Protein AF-A0A9E2UL27-F1 (afdb_monomer)

Radius of gyration: 17.45 Å; Cα contacts (8 Å, |Δi|>4): 241; chains: 1; bounding box: 34×28×67 Å

Nearest PDB structures (foldseek):
  6m5a-assembly1_A  TM=4.198E-01  e=3.989E-01  Bifidobacterium longum
  1z5h-assembly1_A  TM=3.118E-01  e=9.901E-01  Thermoplasma acidophilum
  4y5v-assembly2_I-2  TM=4.777E-01  e=7.162E+00  Homo sapiens
  6yg8-assembly1_A  TM=3.171E-01  e=3.044E+00  Escherichia coli

pLDDT: mean 84.16, std 16.77, range [40.41, 98.0]

Foldseek 3Di:
DDDDPDDDPCQDFQADWFWFKWKAFPDPGDIDRPDIHHNRQKDKDWDWDAFGKMWIDTHDDPVDDDAPAKDKWKDKQNHTFAADPVRIRMDGDHHDGGIITIMMGMTHGDPPDPD

Sequence (115 aa):
MLLSAATPALAQNNPIPNIDILLQKPPGGSALVVGETGRDGWFRDPIPVEAGEYQVAAACPPRRQCPAFRMAEVLVNGRVIGPDARGRFVFLVGSGIGQVRLEARVLSQPVSIPR

Secondary structure (DSSP, 8-state):
-------------EE--SPEEEEE-TTTPPPEEEEE--TTSEEEEEEEE-SEEEEEEEE--TTS---SSEEEEEEETTEEE-B-TTS-EEEEE-SS-EEEEEEEEEEEPP-----

Mean predicted aligned error: 8.28 Å

Structure (mmCIF, N/CA/C/O backbone):
dat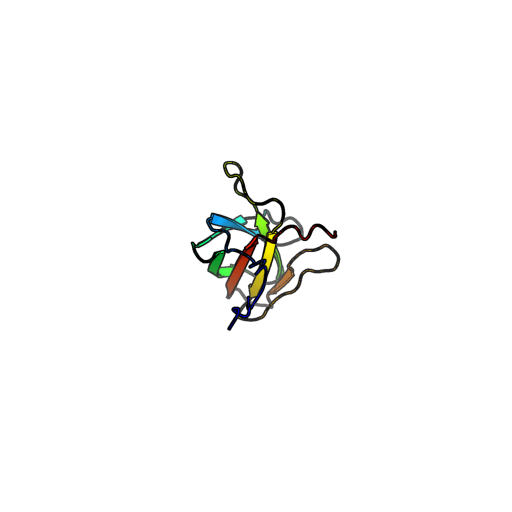a_AF-A0A9E2UL27-F1
#
_entry.id   AF-A0A9E2UL27-F1
#
loop_
_atom_site.group_PDB
_atom_site.id
_atom_site.type_symbol
_atom_site.label_atom_id
_atom_site.label_alt_id
_atom_site.label_comp_id
_atom_site.label_asym_id
_atom_site.label_entity_id
_atom_site.label_seq_id
_atom_site.pdbx_PDB_ins_code
_atom_site.Cartn_x
_atom_site.Cartn_y
_atom_site.Cartn_z
_atom_site.occupancy
_atom_site.B_iso_or_equiv
_atom_site.auth_seq_id
_atom_site.auth_comp_id
_atom_site.auth_asym_id
_atom_site.auth_atom_id
_atom_site.pdbx_PDB_model_num
ATOM 1 N N . MET A 1 1 ? -1.605 -3.386 -54.239 1.00 43.81 1 MET A N 1
ATOM 2 C CA . MET A 1 1 ? -1.713 -3.784 -52.821 1.00 43.81 1 MET A CA 1
ATOM 3 C C . MET A 1 1 ? -0.438 -3.352 -52.126 1.00 43.81 1 MET A C 1
ATOM 5 O O . MET A 1 1 ? 0.597 -3.941 -52.392 1.00 43.81 1 MET A O 1
ATOM 9 N N . LEU A 1 2 ? -0.479 -2.301 -51.313 1.00 42.97 2 LEU A N 1
ATOM 10 C CA . LEU A 1 2 ? 0.625 -1.936 -50.424 1.00 42.97 2 LEU A CA 1
ATOM 11 C C . LEU A 1 2 ? 0.022 -1.793 -49.030 1.00 42.97 2 LEU A C 1
ATOM 13 O O . LEU A 1 2 ? -0.986 -1.113 -48.856 1.00 42.97 2 LEU A O 1
ATOM 17 N N . LEU A 1 3 ? 0.572 -2.578 -48.107 1.00 40.41 3 LEU A N 1
ATOM 18 C CA . LEU A 1 3 ? 0.031 -2.871 -46.788 1.00 40.41 3 LEU A CA 1
ATOM 19 C C . LEU A 1 3 ? -0.228 -1.597 -45.977 1.00 40.41 3 LEU A C 1
ATOM 21 O O . LEU A 1 3 ? 0.674 -0.788 -45.767 1.00 40.41 3 LEU A O 1
ATOM 25 N N . SER A 1 4 ? -1.454 -1.471 -45.465 1.00 41.31 4 SER A N 1
ATOM 26 C CA . SER A 1 4 ? -1.773 -0.609 -44.331 1.00 41.31 4 SER A CA 1
ATOM 27 C C . SER A 1 4 ? -0.877 -0.987 -43.151 1.00 41.31 4 SER A C 1
ATOM 29 O O . SER A 1 4 ? -1.081 -2.024 -42.522 1.00 41.31 4 SER A O 1
ATOM 31 N N . ALA A 1 5 ? 0.100 -0.142 -42.826 1.00 47.78 5 ALA A N 1
ATOM 32 C CA . ALA A 1 5 ? 0.776 -0.187 -41.536 1.00 47.78 5 ALA A CA 1
ATOM 33 C C . ALA A 1 5 ? -0.196 0.349 -40.475 1.00 47.78 5 ALA A C 1
ATOM 35 O O . ALA A 1 5 ? -0.212 1.535 -40.147 1.00 47.78 5 ALA A O 1
ATOM 36 N N . ALA A 1 6 ? -1.080 -0.523 -40.000 1.00 43.16 6 ALA A N 1
ATOM 37 C CA . ALA A 1 6 ? -1.960 -0.210 -38.896 1.00 43.16 6 ALA A CA 1
ATOM 38 C C . ALA A 1 6 ? -1.176 -0.267 -37.570 1.00 43.16 6 ALA A C 1
ATOM 40 O O . ALA A 1 6 ? -0.839 -1.343 -37.084 1.00 43.16 6 ALA A O 1
ATOM 41 N N . THR A 1 7 ? -1.089 0.904 -36.928 1.00 48.31 7 THR A N 1
ATOM 42 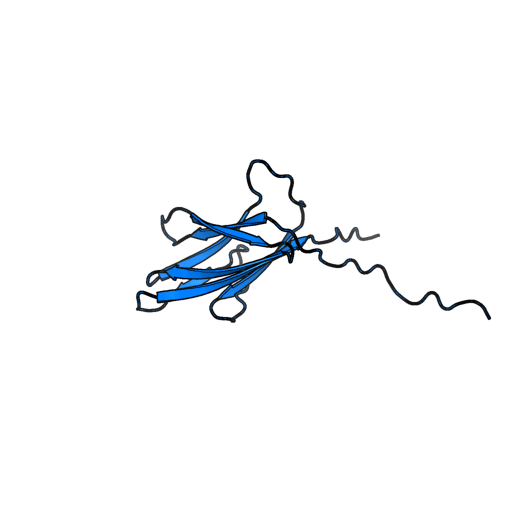C CA . THR A 1 7 ? -1.233 1.133 -35.470 1.00 48.31 7 THR A CA 1
ATOM 43 C C . THR A 1 7 ? -0.029 0.931 -34.527 1.00 48.31 7 THR A C 1
ATOM 45 O O . THR A 1 7 ? 0.953 0.289 -34.879 1.00 48.31 7 THR A O 1
ATOM 48 N N . PRO A 1 8 ? -0.034 1.629 -33.369 1.00 46.59 8 PRO A N 1
ATOM 49 C CA . PRO A 1 8 ? 0.852 2.750 -33.074 1.00 46.59 8 PRO A CA 1
ATOM 50 C C . PRO A 1 8 ? 1.938 2.355 -32.065 1.00 46.59 8 PRO A C 1
ATOM 52 O O . PRO A 1 8 ? 1.950 1.242 -31.543 1.00 46.59 8 PRO A O 1
ATOM 55 N N . ALA A 1 9 ? 2.820 3.294 -31.721 1.00 42.84 9 ALA A N 1
ATOM 56 C CA . ALA A 1 9 ? 3.605 3.211 -30.497 1.00 42.84 9 ALA A CA 1
ATOM 57 C C . ALA A 1 9 ? 2.654 3.100 -29.289 1.00 42.84 9 ALA A C 1
ATOM 59 O O . ALA A 1 9 ? 2.217 4.094 -28.714 1.00 42.84 9 ALA A O 1
ATOM 60 N N . LEU A 1 10 ? 2.304 1.867 -28.928 1.00 42.38 10 LEU A N 1
ATOM 61 C CA . LEU A 1 10 ? 1.749 1.494 -27.642 1.00 42.38 10 LEU A CA 1
ATOM 62 C C . LEU A 1 10 ? 2.854 1.736 -26.618 1.00 42.38 10 LEU A C 1
ATOM 64 O O . LEU A 1 10 ? 3.621 0.848 -26.258 1.00 42.38 10 LEU A O 1
ATOM 68 N N . ALA A 1 11 ? 2.944 2.982 -26.176 1.00 47.94 11 ALA A N 1
ATOM 69 C CA . ALA A 1 11 ? 3.626 3.380 -24.964 1.00 47.94 11 ALA A CA 1
ATOM 70 C C . ALA A 1 11 ? 2.829 2.770 -23.786 1.00 47.94 11 ALA A C 1
ATOM 72 O O . ALA A 1 11 ? 2.068 3.443 -23.098 1.00 47.94 11 ALA A O 1
ATOM 73 N N . GLN A 1 12 ? 2.881 1.442 -23.655 1.00 60.56 12 GLN A N 1
ATOM 74 C CA . GLN A 1 12 ? 2.124 0.676 -22.675 1.00 60.56 12 GLN A CA 1
ATOM 75 C C . GLN A 1 12 ? 2.793 0.824 -21.314 1.00 60.56 12 GLN A C 1
ATOM 77 O O . GLN A 1 12 ? 3.979 0.543 -21.148 1.00 60.56 12 GLN A O 1
ATOM 82 N N . ASN A 1 13 ? 2.017 1.272 -20.332 1.00 77.44 13 ASN A N 1
ATOM 83 C CA . ASN A 1 13 ? 2.428 1.245 -18.939 1.00 77.44 13 ASN A CA 1
ATOM 84 C C . ASN A 1 13 ? 2.734 -0.211 -18.536 1.00 77.44 13 ASN A C 1
ATOM 86 O O . ASN A 1 13 ? 1.819 -1.036 -18.490 1.00 77.44 13 ASN A O 1
ATOM 90 N N . ASN A 1 14 ? 4.000 -0.538 -18.257 1.00 88.44 14 ASN A N 1
ATOM 91 C CA . ASN A 1 14 ? 4.411 -1.906 -17.920 1.00 88.44 14 ASN A CA 1
ATOM 92 C C . ASN A 1 14 ? 4.343 -2.150 -16.409 1.00 88.44 14 ASN A C 1
ATOM 94 O O . ASN A 1 14 ? 4.753 -1.279 -15.642 1.00 88.44 14 ASN A O 1
ATOM 98 N N . PRO A 1 15 ? 3.872 -3.320 -15.949 1.00 92.19 15 PRO A N 1
ATOM 99 C CA . PRO A 1 15 ? 3.855 -3.645 -14.528 1.00 92.19 15 PRO A CA 1
ATOM 100 C C . PRO A 1 15 ? 5.262 -3.723 -13.935 1.00 92.19 15 PRO A C 1
ATOM 102 O O . PRO A 1 15 ? 6.168 -4.295 -14.541 1.00 92.19 15 PRO A O 1
ATOM 105 N N . ILE A 1 16 ? 5.441 -3.167 -12.733 1.00 92.62 16 ILE A N 1
ATOM 106 C CA . ILE A 1 16 ? 6.712 -3.221 -12.005 1.00 92.62 16 ILE A CA 1
ATOM 107 C C . ILE A 1 16 ? 6.554 -4.146 -10.791 1.00 92.62 16 ILE A C 1
ATOM 109 O O . ILE A 1 16 ? 5.887 -3.765 -9.825 1.00 92.62 16 ILE A O 1
ATOM 113 N N . PRO A 1 17 ? 7.166 -5.344 -10.806 1.00 94.38 17 PRO A N 1
ATOM 114 C CA . PRO A 1 17 ? 7.126 -6.256 -9.669 1.00 94.38 17 PRO A CA 1
ATOM 115 C C . PRO A 1 17 ? 8.091 -5.851 -8.566 1.00 94.38 17 PRO A C 1
ATOM 117 O O . PRO A 1 17 ? 9.025 -5.095 -8.822 1.00 94.38 17 PRO A O 1
ATOM 120 N N . ASN A 1 18 ? 7.923 -6.440 -7.386 1.00 94.56 18 ASN A N 1
ATOM 121 C CA . ASN A 1 18 ? 8.678 -6.286 -6.140 1.00 94.56 18 ASN A CA 1
ATOM 122 C C . ASN A 1 18 ? 9.013 -4.823 -5.795 1.00 94.56 18 ASN A C 1
ATOM 124 O O . ASN A 1 18 ? 10.176 -4.432 -5.651 1.00 94.56 18 ASN A O 1
ATOM 128 N N . ILE A 1 19 ? 7.967 -3.998 -5.798 1.00 95.62 19 ILE A N 1
ATOM 129 C CA . ILE A 1 19 ? 7.956 -2.638 -5.263 1.00 95.62 19 ILE A CA 1
ATOM 130 C C . ILE A 1 19 ? 7.344 -2.679 -3.871 1.00 95.62 19 ILE A C 1
ATOM 132 O O . ILE A 1 19 ? 6.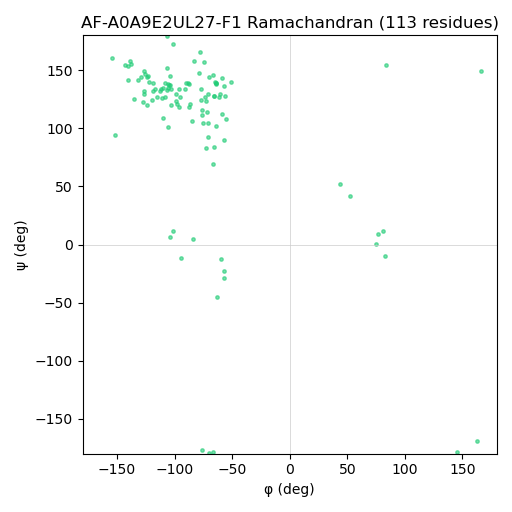244 -3.210 -3.725 1.00 95.62 19 ILE A O 1
ATOM 136 N N . ASP A 1 20 ? 8.026 -2.084 -2.894 1.00 96.25 20 ASP A N 1
ATOM 137 C CA . ASP A 1 20 ? 7.537 -1.999 -1.520 1.00 96.25 20 ASP A CA 1
ATOM 138 C C . ASP A 1 20 ? 6.285 -1.127 -1.476 1.00 96.25 20 ASP A C 1
ATOM 140 O O . ASP A 1 20 ? 6.293 0.021 -1.939 1.00 96.25 20 ASP A O 1
ATOM 144 N N . ILE A 1 21 ? 5.221 -1.657 -0.882 1.00 96.94 21 ILE A N 1
ATOM 145 C CA . ILE A 1 21 ? 4.030 -0.899 -0.524 1.00 96.94 21 ILE A CA 1
ATOM 146 C C . ILE A 1 21 ? 4.139 -0.524 0.945 1.00 96.94 21 ILE A C 1
ATOM 148 O O . ILE A 1 21 ? 4.258 -1.374 1.828 1.00 96.94 21 ILE A O 1
ATOM 152 N N . LEU A 1 22 ? 4.109 0.778 1.190 1.00 95.81 22 LEU A N 1
ATOM 153 C CA . LEU A 1 22 ? 4.256 1.386 2.497 1.00 95.81 22 LEU A CA 1
ATOM 154 C C . LEU A 1 22 ? 2.901 1.879 2.985 1.00 95.81 22 LEU A C 1
ATOM 156 O O . LEU A 1 22 ? 2.187 2.564 2.250 1.00 95.81 22 LEU A O 1
ATOM 160 N N . LEU A 1 23 ? 2.593 1.593 4.245 1.00 95.31 23 LEU A N 1
ATOM 161 C CA . LEU A 1 23 ? 1.452 2.149 4.955 1.00 95.31 23 LEU A CA 1
ATOM 162 C C . LEU A 1 23 ? 1.947 2.949 6.161 1.00 95.31 23 LEU A C 1
ATOM 164 O O . LEU A 1 23 ? 2.767 2.472 6.944 1.00 95.31 23 LEU A O 1
ATOM 168 N N . GLN A 1 24 ? 1.440 4.164 6.323 1.00 95.12 24 GLN A N 1
ATOM 169 C CA . GLN A 1 24 ? 1.785 5.051 7.429 1.00 95.12 24 GLN A CA 1
ATOM 170 C C . GLN A 1 24 ? 0.513 5.627 8.051 1.00 95.12 24 GLN A C 1
ATOM 172 O O . GLN A 1 24 ? -0.409 5.973 7.321 1.00 95.12 24 GLN A O 1
ATOM 177 N N . LYS A 1 25 ? 0.477 5.772 9.381 1.00 92.69 25 LYS A N 1
ATOM 178 C CA . LYS A 1 25 ? -0.606 6.443 10.121 1.00 92.69 25 LYS A CA 1
ATOM 179 C C . LYS A 1 25 ? -0.138 7.821 10.617 1.00 92.69 25 LYS A C 1
ATOM 181 O O . LYS A 1 25 ? 0.623 7.877 11.586 1.00 92.69 25 LYS A O 1
ATOM 186 N N . PRO A 1 26 ? -0.501 8.938 9.965 1.00 84.75 26 PRO A N 1
ATOM 187 C CA . PRO A 1 26 ? -0.177 10.273 10.462 1.00 84.75 26 PRO A CA 1
ATOM 188 C C . PRO A 1 26 ? -1.051 10.677 11.670 1.00 84.75 26 PRO A C 1
ATOM 190 O O . PRO A 1 26 ? -2.175 10.195 11.799 1.00 84.75 26 PRO A O 1
ATOM 193 N N . PRO A 1 27 ? -0.589 11.619 12.515 1.00 81.75 27 PRO A N 1
ATOM 194 C CA . PRO A 1 27 ? 0.784 12.111 12.616 1.00 81.75 27 PRO A CA 1
ATOM 195 C C . PRO A 1 27 ? 1.682 11.140 13.409 1.00 81.75 27 PRO A C 1
ATOM 197 O O . PRO A 1 27 ? 1.245 10.495 14.354 1.00 81.75 27 PRO A O 1
ATOM 200 N N . GLY A 1 28 ? 2.968 11.071 13.053 1.00 74.12 28 GLY A N 1
ATOM 201 C CA . GLY A 1 28 ? 4.001 10.416 13.872 1.00 74.12 28 GLY A CA 1
ATOM 202 C C . GLY A 1 28 ? 4.132 8.892 13.749 1.00 74.12 28 GLY A C 1
ATOM 203 O O . GLY A 1 28 ? 5.123 8.348 14.231 1.00 74.12 28 GLY A O 1
ATOM 204 N N . GLY A 1 29 ? 3.213 8.191 13.077 1.00 82.12 29 GLY A N 1
ATOM 205 C CA . GLY A 1 29 ? 3.386 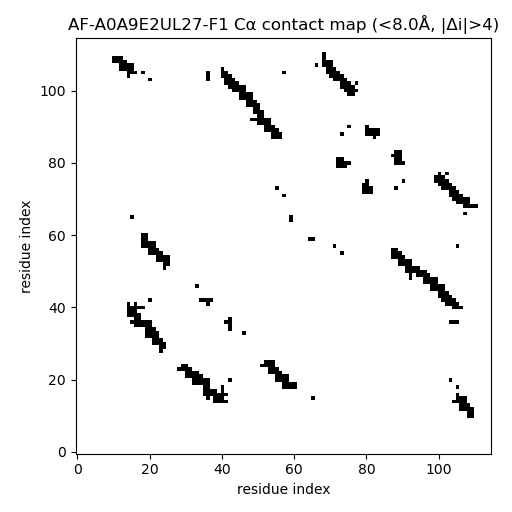6.767 12.783 1.00 82.12 29 GLY A CA 1
ATOM 206 C C . GLY A 1 29 ? 4.577 6.519 11.854 1.00 82.12 29 GLY A C 1
ATOM 207 O O . GLY A 1 29 ? 4.788 7.258 10.889 1.00 82.12 29 GLY A O 1
ATOM 208 N N . SER A 1 30 ? 5.349 5.468 12.135 1.00 87.38 30 SER A N 1
ATOM 209 C CA . SER A 1 30 ? 6.394 4.993 11.220 1.00 87.38 30 SER A CA 1
ATOM 210 C C . SER A 1 30 ? 5.757 4.357 9.984 1.00 87.38 30 SER A C 1
ATOM 212 O O . SER A 1 30 ? 4.712 3.716 10.086 1.00 87.38 30 SER A O 1
ATOM 214 N N . ALA A 1 31 ? 6.375 4.539 8.817 1.00 89.19 31 ALA A N 1
ATOM 215 C CA . ALA A 1 31 ? 5.965 3.823 7.617 1.00 89.19 31 ALA A CA 1
ATOM 216 C C . ALA A 1 31 ? 6.354 2.344 7.749 1.00 89.19 31 ALA A C 1
ATOM 218 O O . ALA A 1 31 ? 7.500 2.026 8.067 1.00 89.19 31 ALA A O 1
ATOM 219 N N . LEU A 1 32 ? 5.399 1.454 7.503 1.00 93.50 32 LEU A N 1
ATOM 220 C CA . LEU A 1 32 ? 5.592 0.009 7.527 1.00 93.50 32 LEU A CA 1
ATOM 221 C C . LEU A 1 32 ? 5.490 -0.532 6.106 1.00 93.50 32 LEU A C 1
ATOM 223 O O . LEU A 1 32 ? 4.557 -0.181 5.384 1.00 93.50 32 LEU A O 1
ATOM 227 N N . VAL A 1 33 ? 6.421 -1.405 5.721 1.00 94.62 33 VAL A N 1
ATOM 228 C CA . VAL A 1 33 ? 6.270 -2.208 4.502 1.00 94.62 33 VAL A CA 1
ATOM 229 C C . VAL A 1 33 ? 5.201 -3.256 4.784 1.00 94.62 33 VAL A C 1
ATOM 231 O O . VAL A 1 33 ? 5.388 -4.119 5.638 1.00 94.62 33 VAL A O 1
ATOM 234 N N . VAL A 1 34 ? 4.068 -3.151 4.095 1.00 95.81 34 VAL A N 1
ATOM 235 C CA . VAL A 1 34 ? 2.945 -4.092 4.238 1.00 95.81 34 VAL A CA 1
ATOM 236 C C . VAL A 1 34 ? 2.986 -5.213 3.204 1.00 95.81 34 VAL A C 1
ATOM 238 O O . VAL A 1 34 ? 2.279 -6.204 3.344 1.00 95.81 34 VAL A O 1
ATOM 241 N N . GLY A 1 35 ? 3.840 -5.073 2.193 1.00 95.69 35 GLY A N 1
ATOM 242 C CA . GLY A 1 35 ? 4.141 -6.109 1.221 1.00 95.69 35 GLY A CA 1
ATOM 243 C C . GLY A 1 35 ? 4.795 -5.539 -0.027 1.00 95.69 35 GLY A C 1
ATOM 244 O O . GLY A 1 35 ? 5.178 -4.369 -0.071 1.00 95.69 35 GLY A O 1
ATOM 245 N N . GLU A 1 36 ? 4.902 -6.381 -1.047 1.00 97.00 36 GLU A N 1
ATOM 246 C CA . GLU A 1 36 ? 5.549 -6.060 -2.312 1.00 97.00 36 GLU A CA 1
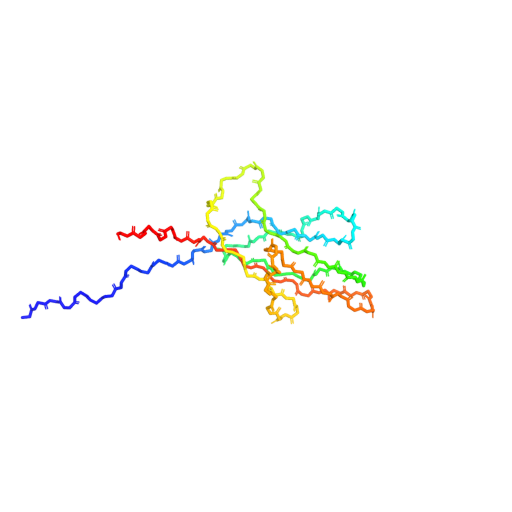ATOM 247 C C . GLU A 1 36 ? 4.614 -6.352 -3.491 1.00 97.00 36 GLU A C 1
ATOM 249 O O . GLU A 1 36 ? 3.792 -7.270 -3.444 1.00 97.00 36 GLU A O 1
ATOM 254 N N . THR A 1 37 ? 4.738 -5.595 -4.582 1.00 96.44 37 THR A N 1
ATOM 255 C CA . THR A 1 37 ? 3.985 -5.892 -5.808 1.00 96.44 37 THR A CA 1
ATOM 256 C C . THR A 1 37 ? 4.398 -7.230 -6.431 1.00 96.44 37 THR A C 1
ATOM 258 O O . THR A 1 37 ? 5.577 -7.564 -6.529 1.00 96.44 37 THR A O 1
ATOM 261 N N . GLY A 1 38 ? 3.429 -7.992 -6.930 1.00 96.25 38 GLY A N 1
ATOM 262 C CA . GLY A 1 38 ? 3.651 -9.221 -7.683 1.00 96.25 38 GLY A CA 1
ATOM 263 C C . GLY A 1 38 ? 4.113 -8.978 -9.123 1.00 96.25 38 GLY A C 1
ATOM 264 O O . GLY A 1 38 ? 4.302 -7.847 -9.571 1.00 96.25 38 GLY A O 1
ATOM 265 N N . ARG A 1 39 ? 4.264 -10.066 -9.893 1.00 94.44 39 ARG A N 1
ATOM 266 C CA . ARG A 1 39 ? 4.690 -10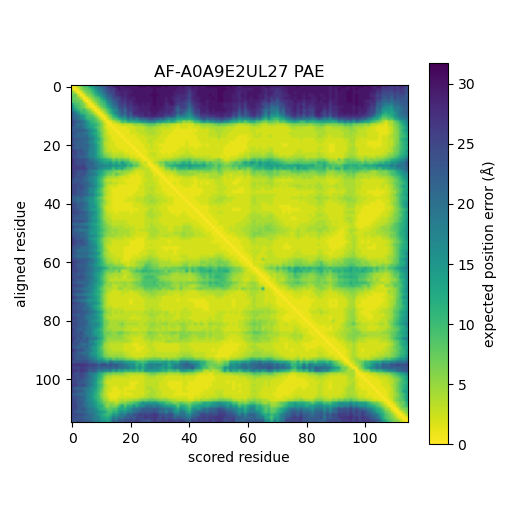.039 -11.313 1.00 94.44 39 ARG A CA 1
ATOM 267 C C . ARG A 1 39 ? 3.798 -9.187 -12.219 1.00 94.44 39 ARG A C 1
ATOM 269 O O . ARG A 1 39 ? 4.277 -8.647 -13.209 1.00 94.44 39 ARG A O 1
ATOM 276 N N . ASP A 1 40 ? 2.524 -9.065 -11.875 1.00 94.06 40 ASP A N 1
ATOM 277 C CA . ASP A 1 40 ? 1.522 -8.244 -12.558 1.00 94.06 40 ASP A CA 1
ATOM 278 C C . ASP A 1 40 ? 1.544 -6.767 -12.114 1.00 94.06 40 ASP A C 1
ATOM 280 O O . ASP A 1 40 ? 0.705 -5.973 -12.548 1.00 94.06 40 ASP A O 1
ATOM 284 N N . GLY A 1 41 ? 2.508 -6.391 -11.267 1.00 94.62 41 GLY A N 1
ATOM 285 C CA . GLY A 1 41 ? 2.675 -5.047 -10.724 1.00 94.62 41 GLY A CA 1
ATOM 286 C C . GLY A 1 41 ? 1.690 -4.721 -9.610 1.00 94.62 41 GLY A C 1
ATOM 287 O O . GLY A 1 41 ? 1.628 -3.566 -9.201 1.00 94.62 41 GLY A O 1
ATOM 288 N N . TRP A 1 42 ? 0.927 -5.703 -9.127 1.00 97.25 42 TRP A N 1
ATOM 289 C CA . TRP A 1 42 ? -0.082 -5.504 -8.099 1.00 97.25 42 TRP A CA 1
ATOM 290 C C . TRP A 1 42 ? 0.317 -6.097 -6.759 1.00 97.25 42 TRP A C 1
ATOM 292 O O . TRP A 1 42 ? 0.775 -7.228 -6.661 1.00 97.25 42 TRP A O 1
ATOM 302 N N . PHE A 1 43 ? 0.025 -5.349 -5.714 1.00 97.94 43 PHE A N 1
ATOM 303 C CA . PHE A 1 43 ? -0.097 -5.814 -4.346 1.00 97.94 43 PHE A CA 1
ATOM 304 C C . PHE A 1 43 ? -1.587 -5.892 -3.992 1.00 97.94 43 PHE A C 1
ATOM 306 O O . PHE A 1 43 ? -2.331 -4.990 -4.382 1.00 97.94 43 PHE A O 1
ATOM 313 N N . ARG A 1 44 ? -2.039 -6.954 -3.306 1.00 97.75 44 ARG A N 1
ATOM 314 C CA . ARG A 1 44 ? -3.452 -7.148 -2.927 1.00 97.75 44 ARG A CA 1
ATOM 315 C C . ARG A 1 44 ? -3.580 -7.979 -1.658 1.00 97.75 44 ARG A C 1
ATOM 317 O O . ARG A 1 44 ? -3.682 -9.196 -1.757 1.00 97.75 44 ARG A O 1
ATOM 324 N N . ASP A 1 45 ? -3.683 -7.336 -0.504 1.00 97.19 45 ASP A N 1
ATOM 325 C CA . ASP A 1 45 ? -3.819 -8.051 0.767 1.00 97.19 45 ASP A CA 1
ATOM 326 C C . ASP A 1 45 ? -4.760 -7.340 1.749 1.00 97.19 45 ASP A C 1
ATOM 328 O O . ASP A 1 45 ? -4.967 -6.123 1.669 1.00 97.19 45 ASP A O 1
ATOM 332 N N . PRO A 1 46 ? -5.378 -8.090 2.678 1.00 95.94 46 PRO A N 1
ATOM 333 C CA . PRO A 1 46 ? -6.037 -7.506 3.835 1.00 95.94 46 PRO A CA 1
ATOM 334 C C . PRO A 1 46 ? -4.995 -6.986 4.837 1.00 95.94 46 PRO A C 1
ATOM 336 O O . PRO A 1 46 ? -4.160 -7.745 5.324 1.00 95.94 46 PRO A O 1
ATOM 339 N N . ILE A 1 47 ? -5.072 -5.703 5.187 1.00 94.38 47 ILE A N 1
ATOM 340 C CA . ILE A 1 47 ? -4.163 -5.054 6.136 1.00 94.38 47 ILE A CA 1
ATOM 341 C C . ILE A 1 47 ? -4.911 -4.704 7.422 1.00 94.38 47 ILE A C 1
ATOM 343 O O . ILE A 1 47 ? -5.936 -4.019 7.346 1.00 94.38 47 ILE A O 1
ATOM 347 N N . PRO A 1 48 ? -4.431 -5.138 8.603 1.00 92.38 48 PRO A N 1
ATOM 348 C CA . PRO A 1 48 ? -5.004 -4.710 9.871 1.00 92.38 48 PRO A CA 1
ATOM 349 C C . PRO A 1 48 ? -4.764 -3.213 10.078 1.00 92.38 48 PRO A C 1
ATOM 351 O O . PRO A 1 48 ? -3.635 -2.730 9.986 1.00 92.38 48 PRO A O 1
ATOM 354 N N . VAL A 1 49 ? -5.836 -2.485 10.374 1.00 91.50 49 VAL A N 1
ATOM 355 C CA . VAL A 1 49 ? -5.807 -1.050 10.647 1.00 91.50 49 VAL A CA 1
ATOM 356 C C . VAL A 1 49 ? -6.710 -0.710 11.828 1.00 91.50 49 VAL A C 1
ATOM 358 O O . VAL A 1 49 ? -7.666 -1.412 12.163 1.00 91.50 49 VAL A O 1
ATOM 361 N N . GLU A 1 50 ? -6.392 0.400 12.472 1.00 90.25 50 GLU A N 1
ATOM 362 C CA . GLU A 1 50 ? -7.227 1.010 13.498 1.00 90.25 50 GLU A CA 1
ATOM 363 C C . GLU A 1 50 ? -7.988 2.192 12.899 1.00 90.25 50 GLU A C 1
ATOM 365 O O . GLU A 1 50 ? -7.689 2.640 11.794 1.00 90.25 50 GLU A O 1
ATOM 370 N N . ALA A 1 51 ? -8.914 2.770 13.660 1.00 90.12 51 ALA A N 1
ATOM 371 C CA . ALA A 1 51 ? -9.505 4.049 13.292 1.00 90.12 51 ALA A CA 1
ATOM 372 C C . ALA A 1 51 ? -8.417 5.129 13.124 1.00 90.12 51 ALA A C 1
ATOM 374 O O . ALA A 1 51 ? -7.490 5.243 13.942 1.00 90.12 51 ALA A O 1
ATOM 375 N N . GLY A 1 52 ? -8.539 5.928 12.066 1.00 91.00 52 GLY A N 1
ATOM 376 C CA . GLY A 1 52 ? -7.625 7.029 11.777 1.00 91.00 52 GLY A CA 1
ATOM 377 C C . GLY A 1 52 ? -7.371 7.258 10.293 1.00 91.00 52 GLY A C 1
ATOM 378 O O . GLY A 1 52 ? -7.929 6.595 9.422 1.00 91.00 52 GLY A O 1
ATOM 379 N N . GLU A 1 53 ? -6.512 8.233 10.017 1.00 92.81 53 GLU A N 1
ATOM 380 C CA . GLU A 1 53 ? -6.032 8.535 8.674 1.00 92.81 53 GLU A CA 1
ATOM 381 C C . GLU A 1 53 ? -4.791 7.704 8.351 1.00 92.81 53 GLU A C 1
ATOM 383 O O . GLU A 1 53 ? -3.901 7.543 9.189 1.00 92.81 53 GLU A O 1
ATOM 388 N N . TYR A 1 54 ? -4.725 7.201 7.123 1.00 94.38 54 TYR A N 1
ATOM 389 C CA . TYR A 1 54 ? -3.591 6.447 6.618 1.00 94.38 54 TYR A CA 1
ATOM 390 C C . TYR A 1 54 ? -3.114 6.995 5.283 1.00 94.38 54 TYR A C 1
ATOM 392 O O . TYR A 1 54 ? -3.906 7.397 4.433 1.00 94.38 54 TYR A O 1
ATOM 400 N N . GLN A 1 55 ? -1.801 6.948 5.093 1.00 95.69 55 GLN A N 1
ATOM 401 C CA . GLN A 1 55 ? -1.123 7.261 3.850 1.00 95.69 55 GLN A CA 1
ATOM 402 C C . GLN A 1 55 ? -0.516 5.988 3.258 1.00 95.69 55 GLN A C 1
ATOM 404 O O . GLN A 1 55 ? 0.167 5.236 3.955 1.00 95.69 55 GLN A O 1
ATOM 409 N N . VAL A 1 56 ? -0.723 5.791 1.959 1.00 96.06 56 VAL A N 1
ATOM 410 C CA . VAL A 1 56 ? -0.104 4.730 1.161 1.00 96.06 56 VAL A CA 1
ATOM 411 C C . VAL A 1 56 ? 0.981 5.335 0.278 1.00 96.06 56 VAL A C 1
ATOM 413 O O . VAL A 1 56 ? 0.799 6.400 -0.319 1.00 96.06 56 VAL A O 1
ATOM 416 N N . ALA A 1 57 ? 2.115 4.651 0.177 1.00 94.00 57 ALA A N 1
ATOM 417 C CA . ALA A 1 57 ? 3.178 4.994 -0.756 1.00 94.00 57 ALA A CA 1
ATOM 418 C C . ALA A 1 57 ? 3.768 3.738 -1.403 1.00 94.00 57 ALA A C 1
ATOM 420 O O . ALA A 1 57 ? 3.682 2.643 -0.857 1.00 94.00 57 ALA A O 1
ATOM 421 N N . ALA A 1 58 ? 4.388 3.916 -2.565 1.00 93.62 58 ALA A N 1
ATOM 422 C CA . ALA A 1 58 ? 5.158 2.883 -3.243 1.00 93.62 58 ALA A CA 1
ATOM 423 C C . ALA A 1 58 ? 6.628 3.312 -3.288 1.00 93.62 58 ALA A C 1
ATOM 425 O O . ALA A 1 58 ? 6.933 4.416 -3.750 1.00 93.62 58 ALA A O 1
ATOM 426 N N . ALA A 1 59 ? 7.541 2.462 -2.825 1.00 92.31 59 ALA A N 1
ATOM 427 C CA . ALA A 1 59 ? 8.965 2.774 -2.748 1.00 92.31 59 ALA A CA 1
ATOM 428 C C . ALA A 1 59 ? 9.813 1.745 -3.497 1.00 92.31 59 ALA A C 1
ATOM 430 O O . ALA A 1 59 ? 9.510 0.557 -3.534 1.00 92.31 59 ALA A O 1
ATOM 431 N N . CYS A 1 60 ? 10.894 2.218 -4.125 1.00 90.94 60 CYS A N 1
ATOM 432 C CA . CYS A 1 60 ? 11.881 1.288 -4.662 1.00 90.94 60 CYS A CA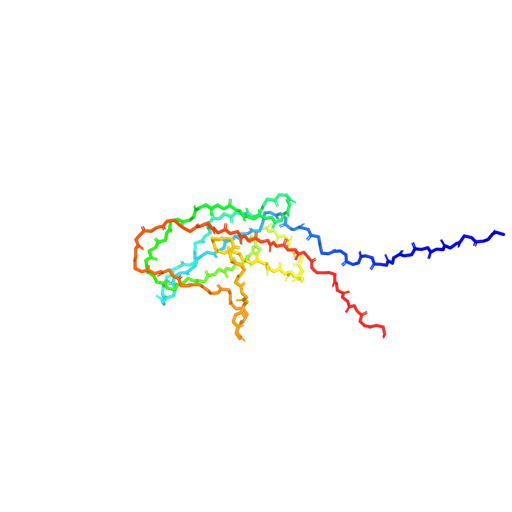 1
ATOM 433 C C . CYS A 1 60 ? 12.686 0.700 -3.496 1.00 90.94 60 CYS A C 1
ATOM 435 O O . CYS A 1 60 ? 13.249 1.496 -2.738 1.00 90.94 60 CYS A O 1
ATOM 437 N N . PRO A 1 61 ? 12.799 -0.632 -3.374 1.00 89.81 61 PRO A N 1
ATOM 438 C CA . PRO A 1 61 ? 13.627 -1.233 -2.339 1.00 89.81 61 PRO A CA 1
ATOM 439 C C . PRO A 1 61 ? 15.093 -0.767 -2.464 1.00 89.81 61 PRO A C 1
ATOM 441 O O . PRO A 1 61 ? 15.600 -0.672 -3.587 1.00 89.81 61 PRO A O 1
ATOM 444 N N . PRO A 1 62 ? 15.830 -0.537 -1.357 1.00 82.44 62 PRO A N 1
ATOM 445 C CA . PRO A 1 62 ? 17.157 0.103 -1.373 1.00 82.44 62 PRO A CA 1
ATOM 446 C C . PRO A 1 62 ? 18.225 -0.578 -2.240 1.00 82.44 62 PRO A C 1
ATOM 448 O O . PRO A 1 62 ? 19.203 0.049 -2.635 1.00 82.44 62 PRO A O 1
ATOM 451 N N . ARG A 1 63 ? 18.071 -1.877 -2.518 1.00 82.75 63 ARG A N 1
ATOM 452 C CA . ARG A 1 63 ? 19.034 -2.685 -3.286 1.00 82.75 63 ARG A CA 1
ATOM 453 C C . ARG A 1 63 ? 18.613 -2.910 -4.737 1.00 82.75 63 ARG A C 1
ATOM 455 O O . ARG A 1 63 ? 19.195 -3.754 -5.414 1.00 82.75 63 ARG A O 1
ATOM 462 N N . ARG A 1 64 ? 17.595 -2.193 -5.218 1.00 83.88 64 ARG A N 1
ATOM 463 C CA . ARG A 1 64 ? 17.017 -2.405 -6.541 1.00 83.88 64 ARG A CA 1
ATOM 464 C C . ARG A 1 64 ? 17.053 -1.140 -7.387 1.00 83.88 64 ARG A C 1
ATOM 466 O O . ARG A 1 64 ? 16.845 -0.037 -6.901 1.00 83.88 64 ARG A O 1
ATOM 473 N N . GLN A 1 65 ? 17.262 -1.320 -8.688 1.00 84.62 65 GLN A N 1
ATOM 474 C CA . GLN A 1 65 ? 16.980 -0.282 -9.673 1.00 84.62 65 GLN A CA 1
ATOM 475 C C . GLN A 1 65 ? 15.520 -0.384 -10.106 1.00 84.62 65 GLN A C 1
ATOM 477 O O . GLN A 1 65 ? 15.092 -1.397 -10.663 1.00 84.62 65 GLN A O 1
ATOM 482 N N . CYS A 1 66 ? 14.759 0.672 -9.841 1.00 84.81 66 CYS A N 1
ATOM 483 C CA . CYS A 1 66 ? 13.405 0.831 -10.349 1.00 84.81 66 CYS A CA 1
ATOM 484 C C . CYS A 1 66 ? 13.389 1.892 -11.452 1.00 84.81 66 CYS A C 1
ATOM 486 O O . CYS A 1 66 ? 14.200 2.821 -11.408 1.00 84.81 66 CYS A O 1
ATOM 488 N N . PRO A 1 67 ? 12.453 1.806 -12.412 1.00 84.69 67 PRO A N 1
ATOM 489 C CA . PRO A 1 67 ? 12.228 2.877 -13.375 1.00 84.69 67 PRO A CA 1
ATOM 490 C C . PRO A 1 67 ? 12.045 4.229 -12.675 1.00 84.69 67 PRO A C 1
ATOM 492 O O . PRO A 1 67 ? 11.379 4.305 -11.642 1.00 84.69 67 PRO A O 1
ATOM 495 N N . ALA A 1 68 ? 12.622 5.296 -13.233 1.00 78.12 68 ALA A N 1
ATOM 496 C CA . ALA A 1 68 ? 12.506 6.637 -12.657 1.00 78.12 68 ALA A CA 1
ATOM 497 C C . ALA A 1 68 ? 11.047 7.124 -12.661 1.00 78.12 68 ALA A C 1
ATOM 499 O O . ALA A 1 68 ? 10.541 7.589 -11.640 1.00 78.12 68 ALA A O 1
ATOM 500 N N . PHE A 1 69 ? 10.355 6.935 -13.788 1.00 81.50 69 PHE A N 1
ATOM 501 C CA . PHE A 1 69 ? 8.966 7.344 -13.978 1.00 81.50 69 PHE A CA 1
ATOM 502 C C . PHE A 1 69 ? 8.016 6.187 -13.706 1.00 81.50 69 PHE A C 1
ATOM 504 O O . PHE A 1 69 ? 8.067 5.139 -14.359 1.00 81.50 69 PHE A O 1
ATOM 511 N N . ARG A 1 70 ? 7.162 6.376 -12.703 1.00 87.44 70 ARG A N 1
ATOM 512 C CA . ARG A 1 70 ? 6.253 5.352 -12.200 1.00 87.44 70 ARG A CA 1
ATOM 513 C C . ARG A 1 70 ? 4.909 5.970 -11.868 1.00 87.44 70 ARG A C 1
ATOM 515 O O . ARG A 1 70 ? 4.850 7.060 -11.308 1.00 87.44 70 ARG A O 1
ATOM 522 N N . MET A 1 71 ? 3.851 5.234 -12.167 1.00 89.19 71 MET A N 1
ATOM 523 C CA . MET A 1 71 ? 2.508 5.505 -11.672 1.00 89.19 71 MET A CA 1
ATOM 524 C C . MET A 1 71 ? 2.171 4.530 -10.564 1.00 89.19 71 MET A C 1
ATOM 526 O O . MET A 1 71 ? 2.536 3.355 -10.644 1.00 89.19 71 MET A O 1
ATOM 530 N N . ALA A 1 72 ? 1.422 5.022 -9.585 1.00 91.44 72 ALA A N 1
ATOM 531 C CA . ALA A 1 72 ? 0.746 4.201 -8.602 1.00 91.44 72 ALA A CA 1
ATOM 532 C C . ALA A 1 72 ? -0.768 4.390 -8.742 1.00 91.44 72 ALA A C 1
ATOM 534 O O . ALA A 1 72 ? -1.252 5.516 -8.851 1.00 91.44 72 ALA A O 1
ATOM 535 N N . GLU A 1 73 ? -1.499 3.285 -8.736 1.00 94.12 73 GLU A N 1
ATOM 536 C CA . GLU A 1 73 ? -2.947 3.244 -8.556 1.00 94.12 73 GLU A CA 1
ATOM 537 C C . GLU A 1 73 ? -3.213 2.560 -7.219 1.00 94.12 73 GLU A C 1
ATOM 539 O O . GLU A 1 73 ? -2.622 1.516 -6.944 1.00 94.12 73 GLU A O 1
ATOM 544 N N . VAL A 1 74 ? -4.066 3.140 -6.376 1.00 96.50 74 VAL A N 1
ATOM 545 C CA . VAL A 1 74 ? -4.359 2.592 -5.049 1.00 96.50 74 VAL A CA 1
ATOM 546 C C . VAL A 1 74 ? -5.862 2.440 -4.889 1.00 96.50 74 VAL A C 1
ATOM 548 O O . VAL A 1 74 ? -6.622 3.365 -5.176 1.00 96.50 74 VAL A O 1
ATOM 551 N N . LEU A 1 75 ? -6.287 1.270 -4.423 1.00 97.12 75 LEU A N 1
ATOM 552 C CA . LEU A 1 75 ? -7.660 0.971 -4.063 1.00 97.12 75 LEU A CA 1
ATOM 553 C C . LEU A 1 75 ? -7.718 0.534 -2.603 1.00 97.12 75 LEU A C 1
ATOM 555 O O . LEU A 1 75 ? -6.882 -0.233 -2.125 1.00 97.12 75 LEU A O 1
ATOM 559 N N . VAL A 1 76 ? -8.749 0.998 -1.910 1.00 95.31 76 VAL A N 1
ATOM 560 C CA . VAL A 1 76 ? -9.061 0.596 -0.540 1.00 95.31 76 VAL A CA 1
ATOM 561 C C . VAL A 1 76 ? -10.484 0.070 -0.528 1.00 95.31 76 VAL A C 1
ATOM 563 O O . VAL A 1 76 ? -11.416 0.785 -0.894 1.00 95.31 76 VAL A O 1
ATOM 566 N N . ASN A 1 77 ? -10.656 -1.195 -0.143 1.00 94.38 77 ASN A N 1
ATOM 567 C CA . ASN A 1 77 ? -11.941 -1.900 -0.187 1.00 94.38 77 ASN A CA 1
ATOM 568 C C . ASN A 1 77 ? -12.609 -1.816 -1.574 1.00 94.38 77 ASN A C 1
ATOM 570 O O . ASN A 1 77 ? -13.806 -1.560 -1.685 1.00 94.38 77 ASN A O 1
ATOM 574 N N . GLY A 1 78 ? -11.813 -1.972 -2.639 1.00 93.88 78 GLY A N 1
ATOM 575 C CA . GLY A 1 78 ? -12.269 -1.888 -4.031 1.00 93.88 78 GLY A CA 1
ATOM 576 C C . GLY A 1 78 ? -12.550 -0.470 -4.544 1.00 93.88 78 GLY A C 1
ATOM 577 O O . GLY A 1 78 ? -12.927 -0.306 -5.702 1.00 93.88 78 GLY A O 1
ATOM 578 N N . ARG A 1 79 ? -12.358 0.573 -3.725 1.00 94.75 79 ARG A N 1
ATOM 579 C CA . ARG A 1 79 ? -12.537 1.971 -4.134 1.00 94.75 79 ARG A CA 1
ATOM 580 C C . ARG A 1 79 ? -11.199 2.615 -4.467 1.00 94.75 79 ARG A C 1
ATOM 582 O O . ARG A 1 79 ? -10.332 2.693 -3.603 1.00 94.75 79 ARG A O 1
ATOM 589 N N . VAL A 1 80 ? -11.072 3.145 -5.682 1.00 94.44 80 VAL A N 1
ATOM 590 C CA . VAL A 1 80 ? -9.905 3.937 -6.099 1.00 94.44 80 VAL A CA 1
ATOM 591 C C . VAL A 1 80 ? -9.771 5.179 -5.217 1.00 94.44 80 VAL A C 1
ATOM 593 O O . VAL A 1 80 ? -10.732 5.939 -5.054 1.00 94.44 80 VAL A O 1
ATOM 596 N N . ILE A 1 81 ? -8.573 5.392 -4.675 1.00 95.00 81 ILE A N 1
ATOM 597 C CA . ILE A 1 81 ? -8.186 6.628 -3.998 1.00 95.00 81 ILE A CA 1
ATOM 598 C C . ILE A 1 81 ? -7.194 7.392 -4.877 1.00 95.00 81 ILE A C 1
ATOM 600 O O . ILE A 1 81 ? -6.197 6.847 -5.348 1.00 95.00 81 ILE A O 1
ATOM 604 N N . GLY A 1 82 ? -7.502 8.661 -5.139 1.00 91.75 82 GLY A N 1
ATOM 605 C CA . GLY A 1 82 ? -6.613 9.558 -5.870 1.00 91.75 82 GLY A CA 1
ATOM 606 C C . GLY A 1 82 ? -5.563 10.181 -4.945 1.00 91.75 82 GLY A C 1
ATOM 607 O O . GLY A 1 82 ? -5.790 10.260 -3.734 1.00 91.75 82 GLY A O 1
ATOM 608 N N . PRO A 1 83 ? -4.428 10.642 -5.492 1.00 92.31 83 PRO A N 1
ATOM 609 C CA . PRO A 1 83 ? -3.484 11.427 -4.718 1.00 92.31 83 PRO A CA 1
ATOM 610 C C . PRO A 1 83 ? -4.093 12.782 -4.323 1.00 92.31 83 PRO A C 1
ATOM 612 O O . PRO A 1 83 ? -4.848 13.386 -5.087 1.00 92.31 83 PRO A O 1
ATOM 615 N N . ASP A 1 84 ? -3.739 13.275 -3.138 1.00 90.44 84 ASP A N 1
ATOM 616 C CA . ASP A 1 84 ? -4.046 14.636 -2.702 1.00 90.44 84 ASP A CA 1
ATOM 617 C C . ASP A 1 84 ? -3.228 15.684 -3.489 1.00 90.44 84 ASP A C 1
ATOM 619 O O . ASP A 1 84 ? -2.393 15.362 -4.339 1.00 90.44 84 ASP A O 1
ATOM 623 N N . ALA A 1 85 ? -3.417 16.968 -3.174 1.00 88.00 85 ALA A N 1
ATOM 624 C CA . ALA A 1 85 ? -2.671 18.068 -3.797 1.00 88.00 85 ALA A CA 1
ATOM 625 C C . ALA A 1 85 ? -1.139 17.990 -3.601 1.00 88.00 85 ALA A C 1
ATOM 627 O O . ALA A 1 85 ? -0.397 18.722 -4.252 1.00 88.00 85 ALA A O 1
ATOM 628 N N . ARG A 1 86 ? -0.656 17.126 -2.699 1.00 88.06 86 ARG A N 1
ATOM 629 C CA . ARG A 1 86 ? 0.765 16.867 -2.430 1.00 88.06 86 ARG A CA 1
ATOM 630 C C . ARG A 1 86 ? 1.242 15.545 -3.040 1.00 88.06 86 ARG A C 1
ATOM 632 O O . ARG A 1 86 ? 2.372 15.141 -2.778 1.00 88.06 86 ARG A O 1
ATOM 639 N N . GLY A 1 87 ? 0.409 14.865 -3.827 1.00 87.25 87 GLY A N 1
ATOM 640 C CA . GLY A 1 87 ? 0.749 13.587 -4.447 1.00 87.25 87 GLY A CA 1
ATOM 641 C C . GLY A 1 87 ? 0.603 12.373 -3.521 1.00 87.25 87 GLY A C 1
ATOM 642 O O . GLY A 1 87 ? 1.101 11.302 -3.859 1.00 87.25 87 GLY A O 1
ATOM 643 N N . ARG A 1 88 ? -0.028 12.512 -2.347 1.00 91.62 88 ARG A N 1
ATOM 644 C CA . ARG A 1 88 ? -0.135 11.437 -1.346 1.00 91.62 88 ARG A CA 1
ATOM 645 C C . ARG A 1 88 ? -1.458 10.699 -1.478 1.00 91.62 88 ARG A C 1
ATOM 647 O O . ARG A 1 88 ? -2.509 11.328 -1.529 1.00 91.62 88 ARG A O 1
ATOM 654 N N . PHE A 1 89 ? -1.422 9.373 -1.449 1.00 95.25 89 PHE A N 1
ATOM 655 C CA . PHE A 1 89 ? -2.629 8.549 -1.419 1.00 95.25 89 PHE A CA 1
ATOM 656 C C . PHE A 1 89 ? -3.094 8.406 0.025 1.00 95.25 89 PHE A C 1
ATOM 658 O O . PHE A 1 89 ? -2.455 7.705 0.807 1.00 95.25 89 PHE A O 1
ATOM 665 N N . VAL A 1 90 ? -4.170 9.099 0.388 1.00 95.12 90 VAL A N 1
ATOM 666 C CA . VAL A 1 90 ? -4.666 9.160 1.769 1.00 95.12 90 VAL A CA 1
ATOM 667 C C . VAL A 1 90 ? -6.076 8.587 1.844 1.00 95.12 90 VAL A C 1
ATOM 669 O O . VAL A 1 90 ? -6.903 8.847 0.970 1.00 95.12 90 VAL A O 1
ATOM 672 N N . PHE A 1 91 ? -6.360 7.811 2.888 1.00 93.88 91 PHE A N 1
ATOM 673 C CA . PHE A 1 91 ? -7.697 7.295 3.167 1.00 93.88 91 PHE A CA 1
ATOM 674 C C . PHE A 1 91 ? -8.012 7.319 4.664 1.00 93.88 91 PHE A C 1
ATOM 676 O O . PHE A 1 91 ? -7.120 7.260 5.509 1.00 93.88 91 PHE A O 1
ATOM 683 N N . LEU A 1 92 ? -9.304 7.406 4.984 1.00 92.56 92 LEU A N 1
ATOM 684 C CA . LEU A 1 92 ? -9.808 7.402 6.354 1.00 92.56 92 LEU A CA 1
ATOM 685 C C . LEU A 1 92 ? -10.395 6.035 6.699 1.00 92.56 92 LEU A C 1
ATOM 687 O O . LEU A 1 92 ? -11.200 5.482 5.948 1.00 92.56 92 LEU A O 1
ATOM 691 N N . VAL A 1 93 ? -10.030 5.533 7.872 1.00 90.81 93 VAL A N 1
ATOM 692 C CA . VAL A 1 93 ? -10.633 4.366 8.510 1.00 90.81 93 VAL A CA 1
ATOM 693 C C . VAL A 1 93 ? -11.552 4.870 9.618 1.00 90.81 93 VAL A C 1
ATOM 695 O O . VA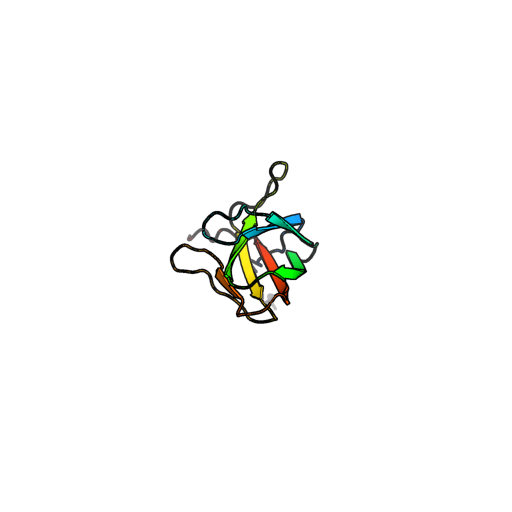L A 1 93 ? -11.112 5.575 10.529 1.00 90.81 93 VAL A O 1
ATOM 698 N N . GLY A 1 94 ? -12.843 4.546 9.512 1.00 86.12 94 GLY A N 1
ATOM 699 C CA . GLY A 1 94 ? -13.863 4.935 10.490 1.00 86.12 94 GLY A CA 1
ATOM 700 C C . GLY A 1 94 ? -13.687 4.265 11.859 1.00 86.12 94 GLY A C 1
ATOM 701 O O . GLY A 1 94 ? -12.761 3.490 12.080 1.00 86.12 94 GLY A O 1
ATOM 702 N N . SER A 1 95 ? -14.596 4.558 12.794 1.00 74.31 95 SER A N 1
ATOM 703 C CA . SER A 1 95 ? -14.576 3.993 14.149 1.00 74.31 95 SER A CA 1
ATOM 704 C C . SER A 1 95 ? -14.771 2.469 14.125 1.00 74.31 95 SER A C 1
ATOM 706 O O . SER A 1 95 ? -15.887 1.983 13.954 1.00 74.31 95 SER A O 1
ATOM 708 N N . GLY A 1 96 ? -13.673 1.729 14.289 1.00 67.19 96 GLY A N 1
ATOM 709 C CA . GLY A 1 96 ? -13.614 0.268 14.358 1.00 67.19 96 GLY A CA 1
ATOM 710 C C . GLY A 1 96 ? -12.171 -0.228 14.212 1.00 67.19 96 GLY A C 1
ATOM 711 O O . GLY A 1 96 ? -11.361 0.414 13.548 1.00 67.19 96 GLY A O 1
ATOM 712 N N . ILE A 1 97 ? -11.832 -1.355 14.845 1.00 62.56 97 ILE A N 1
ATOM 713 C CA . ILE A 1 97 ? -10.619 -2.118 14.511 1.00 62.56 97 ILE A CA 1
ATOM 714 C C . ILE A 1 97 ? -11.030 -3.058 13.383 1.00 62.56 97 ILE A C 1
ATOM 716 O O . ILE A 1 97 ? -11.979 -3.826 13.544 1.00 62.56 97 ILE A O 1
ATOM 720 N N . GLY A 1 98 ? -10.377 -2.967 12.230 1.00 79.38 98 GLY A N 1
ATOM 721 C CA . GLY A 1 98 ? -10.805 -3.699 11.045 1.00 79.38 98 GLY A CA 1
ATOM 722 C C . GLY A 1 98 ? -9.663 -3.971 10.084 1.00 79.38 98 GLY A C 1
ATOM 723 O O . GLY A 1 98 ? -8.620 -3.327 10.124 1.00 79.38 98 GLY A O 1
ATOM 724 N N . GLN A 1 99 ? -9.856 -4.951 9.211 1.00 89.75 99 GLN A N 1
ATOM 725 C CA . GLN A 1 99 ? -8.982 -5.129 8.060 1.00 89.75 99 GLN A CA 1
ATOM 726 C C . GLN A 1 99 ? -9.502 -4.270 6.909 1.00 89.75 99 GLN A C 1
ATOM 728 O O . GLN A 1 99 ? -10.707 -4.238 6.654 1.00 89.75 99 GLN A O 1
ATOM 733 N N . VAL A 1 100 ? -8.599 -3.604 6.195 1.00 92.94 100 VAL A N 1
ATOM 734 C CA . VAL A 1 100 ? -8.902 -3.014 4.887 1.00 92.94 100 VAL A CA 1
ATOM 735 C C . VAL A 1 100 ? -8.288 -3.875 3.802 1.00 92.94 100 VAL A C 1
ATOM 737 O O . VAL A 1 100 ? -7.147 -4.312 3.920 1.00 92.94 100 VAL A O 1
ATOM 740 N N . ARG A 1 101 ? -9.025 -4.114 2.721 1.00 95.69 101 ARG A N 1
ATOM 741 C CA . ARG A 1 101 ? -8.447 -4.689 1.510 1.00 95.69 101 ARG A CA 1
ATOM 742 C C . ARG A 1 101 ? -7.662 -3.586 0.813 1.00 95.69 101 ARG A C 1
ATOM 744 O O . ARG A 1 101 ? -8.272 -2.688 0.233 1.00 95.69 101 ARG A O 1
ATOM 751 N N . LEU A 1 102 ? -6.338 -3.636 0.906 1.00 96.94 102 LEU A N 1
ATOM 752 C CA . LEU A 1 102 ? -5.459 -2.705 0.213 1.00 96.94 102 LEU A CA 1
ATOM 753 C C . LEU A 1 102 ? -5.002 -3.336 -1.095 1.00 96.94 102 LEU A C 1
ATOM 755 O O . LEU A 1 102 ? -4.464 -4.444 -1.111 1.00 96.94 102 LEU A O 1
ATOM 759 N N . GLU A 1 103 ? -5.195 -2.609 -2.187 1.00 98.00 103 GLU A N 1
ATOM 760 C CA . GLU A 1 103 ? -4.689 -2.993 -3.494 1.00 98.00 103 GLU A CA 1
ATOM 761 C C . GLU A 1 103 ? -3.883 -1.833 -4.065 1.00 98.00 103 GLU A C 1
ATOM 763 O O . GLU A 1 103 ? -4.346 -0.695 -4.082 1.00 98.00 103 GLU A O 1
ATOM 768 N N . ALA A 1 104 ? -2.665 -2.104 -4.516 1.00 96.94 104 ALA A N 1
ATOM 769 C CA . ALA A 1 104 ? -1.798 -1.089 -5.093 1.00 96.94 104 ALA A CA 1
ATOM 770 C C . ALA A 1 104 ? -1.154 -1.625 -6.365 1.00 96.94 104 ALA A C 1
ATOM 772 O O . ALA A 1 104 ? -0.513 -2.676 -6.342 1.00 96.94 104 ALA A O 1
ATOM 773 N N . ARG A 1 105 ? -1.307 -0.903 -7.473 1.00 95.81 105 ARG A N 1
ATOM 774 C CA . ARG A 1 105 ? -0.650 -1.212 -8.740 1.00 95.81 105 ARG A CA 1
ATOM 775 C C . ARG A 1 105 ? 0.461 -0.227 -9.004 1.00 95.81 105 ARG A C 1
ATOM 777 O O . ARG A 1 105 ? 0.232 0.977 -8.953 1.00 95.81 105 ARG A O 1
ATOM 784 N N . VAL A 1 106 ? 1.627 -0.731 -9.382 1.00 94.31 106 VAL A N 1
ATOM 785 C CA . VAL A 1 106 ? 2.754 0.100 -9.795 1.00 94.31 106 VAL A CA 1
ATOM 786 C C . VAL A 1 106 ? 3.134 -0.224 -11.230 1.00 94.31 106 VAL A C 1
ATOM 788 O O . VAL A 1 106 ? 3.405 -1.374 -11.584 1.00 94.31 106 VAL A O 1
ATOM 791 N N . LEU A 1 107 ? 3.146 0.812 -12.064 1.00 92.06 107 LEU A N 1
ATOM 792 C CA . LEU A 1 107 ? 3.445 0.715 -13.487 1.00 92.06 107 LEU A CA 1
ATOM 793 C C . LEU A 1 107 ? 4.583 1.667 -13.865 1.00 92.06 107 LEU A C 1
ATOM 795 O O . LEU A 1 107 ? 4.684 2.761 -13.314 1.00 92.06 107 LEU A O 1
ATOM 799 N N . SER A 1 108 ? 5.418 1.294 -14.832 1.00 89.06 108 SER A N 1
ATOM 800 C CA . SER A 1 108 ? 6.378 2.208 -15.452 1.00 89.06 108 SER A CA 1
ATOM 801 C C . SER A 1 108 ? 5.650 3.112 -16.434 1.00 89.06 108 SER A C 1
ATOM 803 O O . SER A 1 108 ? 4.906 2.600 -17.271 1.00 89.06 108 SER A O 1
ATOM 805 N N . GLN A 1 109 ? 5.924 4.412 -16.403 1.00 75.94 109 GLN A N 1
ATOM 806 C CA . GLN A 1 109 ? 5.502 5.298 -17.484 1.00 75.94 109 GLN A CA 1
ATOM 807 C C . GLN A 1 109 ? 6.596 5.392 -18.547 1.00 75.94 109 GLN A C 1
ATOM 809 O O . GLN A 1 109 ? 7.763 5.605 -18.201 1.00 75.94 109 GLN A O 1
ATOM 814 N N . PRO A 1 110 ? 6.249 5.271 -19.836 1.00 65.38 110 PRO A N 1
ATOM 815 C CA . PRO A 1 110 ? 7.154 5.670 -20.898 1.00 65.38 110 PRO A CA 1
ATOM 816 C C . PRO A 1 110 ? 7.398 7.180 -20.811 1.00 65.38 110 PRO A C 1
ATOM 818 O O . PRO A 1 110 ? 6.478 7.962 -20.572 1.00 65.38 110 PRO A O 1
ATOM 821 N N . VAL A 1 111 ? 8.648 7.595 -21.012 1.00 59.03 111 VAL A N 1
ATOM 822 C CA . VAL A 1 111 ? 8.980 9.015 -21.141 1.00 59.03 111 VAL A CA 1
ATOM 823 C C . VAL A 1 111 ? 8.429 9.494 -22.477 1.00 59.03 111 VAL A C 1
ATOM 825 O O . VAL A 1 111 ? 8.990 9.197 -23.531 1.00 59.03 111 VAL A O 1
ATOM 828 N N . SER A 1 112 ? 7.323 10.227 -22.443 1.00 57.03 112 SER A N 1
ATOM 829 C CA . SER A 1 112 ? 6.852 10.982 -23.600 1.00 57.03 112 SER A CA 1
ATOM 830 C C . SER A 1 112 ? 7.812 12.151 -23.811 1.00 57.03 112 SER A C 1
ATOM 832 O O . SER A 1 112 ? 7.661 13.190 -23.177 1.00 57.03 112 SER A O 1
ATOM 834 N N . ILE A 1 113 ? 8.835 11.981 -24.650 1.00 50.34 113 ILE A N 1
ATOM 835 C CA . ILE A 1 113 ? 9.649 13.110 -25.113 1.00 50.34 113 ILE A CA 1
ATOM 836 C C . ILE A 1 113 ? 8.806 13.836 -26.173 1.00 50.34 113 ILE A C 1
ATOM 838 O O . ILE A 1 113 ? 8.558 13.238 -27.226 1.00 50.34 113 ILE A O 1
ATOM 842 N N . PRO A 1 114 ? 8.315 15.067 -25.928 1.00 48.44 114 PRO A N 1
ATOM 843 C CA . PRO A 1 114 ? 7.704 15.847 -26.996 1.00 48.44 114 PRO A CA 1
ATOM 844 C C . PRO A 1 114 ? 8.766 16.099 -28.075 1.00 48.44 114 PRO A C 1
ATOM 846 O O . PRO A 1 114 ? 9.880 16.517 -27.758 1.00 48.44 114 PRO A O 1
ATOM 849 N N . ARG A 1 115 ? 8.438 15.757 -29.325 1.00 45.78 115 ARG A N 1
ATOM 850 C CA . ARG A 1 115 ? 9.243 16.122 -30.498 1.00 45.78 115 ARG A CA 1
ATOM 851 C C . ARG A 1 115 ? 9.034 17.584 -30.849 1.00 45.78 115 ARG A C 1
ATOM 853 O O . ARG A 1 115 ? 7.879 18.042 -30.701 1.00 45.78 115 ARG A O 1
#

Solvent-acce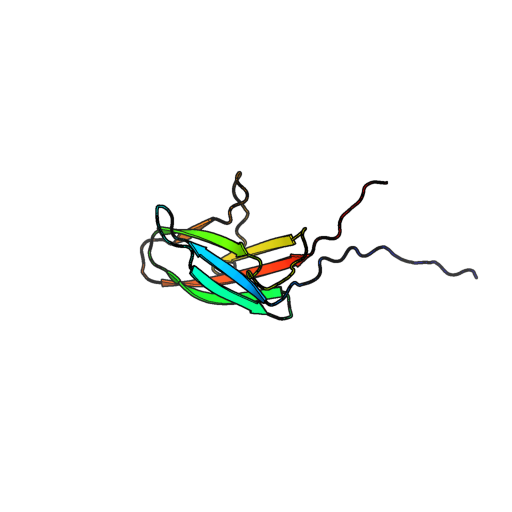ssible surface area (backbone atoms only — not comparable to full-atom values): 6871 Å² total; per-residue (Å²): 142,78,84,82,86,79,79,75,90,74,74,62,67,41,55,39,48,66,31,34,34,31,43,26,39,66,86,89,48,69,73,38,77,79,47,50,16,35,83,79,4,39,29,79,47,77,41,84,44,58,53,43,48,36,39,50,49,78,44,70,47,95,92,55,93,63,73,89,47,64,48,78,49,39,27,53,70,85,40,79,48,65,56,47,102,84,68,45,33,58,51,79,40,62,95,50,80,44,69,43,41,41,34,39,37,32,28,34,50,67,85,82,74,85,128